Protein AF-A0A2I0VL77-F1 (afdb_monomer_lite)

Sequence (49 aa):
MVRQQFKKNMHETDPVKIQKLKDDAARGLINHILHESERITGRKFSGSK

Organism: NCBI:txid906689

Foldseek 3Di:
DLVVVCVVCVPPPPPVVVVVSVVVVVVVVVVVVLVVVCVVVVDHCPDPD

pLDDT: mean 83.41, std 12.41, range [38.56, 95.88]

Secondary structure (DSSP, 8-state):
-HHHHHHHTTT---HHHHHHHHHHHHHHHHHHHHHHHHHHH--------

Radius of gyration: 14.96 Å; chains: 1; bounding box: 34×12×42 Å

Structure (mmCIF, N/CA/C/O backbone):
data_AF-A0A2I0VL77-F1
#
_entry.id   AF-A0A2I0VL77-F1
#
loop_
_atom_site.group_PDB
_atom_site.id
_atom_site.type_symbol
_atom_site.label_atom_id
_atom_site.label_alt_id
_atom_site.label_comp_id
_atom_site.label_asym_id
_atom_site.label_entity_id
_atom_site.label_seq_id
_atom_site.pdbx_PDB_ins_code
_atom_site.Cartn_x
_atom_site.Cartn_y
_atom_site.Cartn_z
_atom_site.occupancy
_atom_site.B_iso_or_equiv
_atom_site.auth_seq_id
_atom_site.auth_comp_id
_atom_site.auth_asym_id
_atom_site.auth_atom_id
_atom_site.pdbx_PDB_model_num
ATOM 1 N N . MET A 1 1 ? -6.116 4.671 -4.723 1.00 70.25 1 MET A N 1
ATOM 2 C CA . MET A 1 1 ? -6.405 3.346 -4.121 1.00 70.25 1 MET A CA 1
ATOM 3 C C . MET A 1 1 ? -5.158 2.479 -4.171 1.00 70.25 1 MET A C 1
ATOM 5 O O . MET A 1 1 ? -4.471 2.514 -5.185 1.00 70.25 1 MET A O 1
ATOM 9 N N . VAL A 1 2 ? -4.884 1.708 -3.118 1.00 73.00 2 VAL A N 1
ATOM 10 C CA . VAL A 1 2 ? -3.697 0.841 -2.948 1.00 73.00 2 VAL A CA 1
ATOM 11 C C . VAL A 1 2 ? -3.360 0.032 -4.213 1.00 73.00 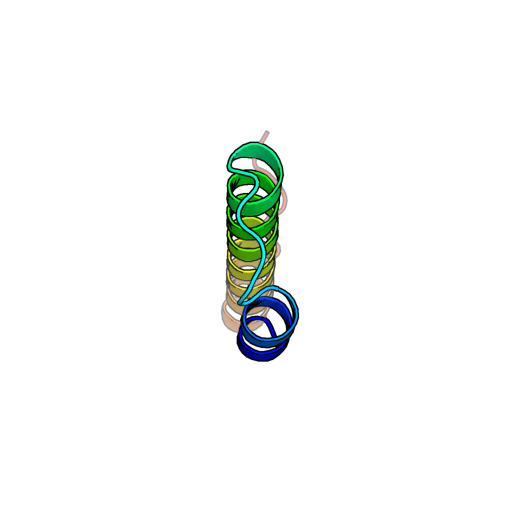2 VAL A C 1
ATOM 13 O O . VAL A 1 2 ? -2.221 0.022 -4.671 1.00 73.00 2 VAL A O 1
ATOM 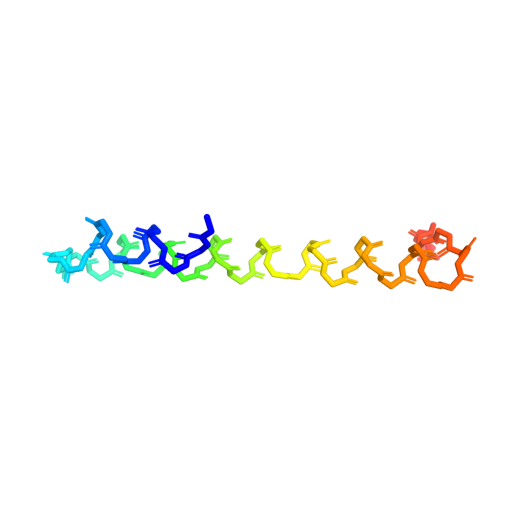16 N N . ARG A 1 3 ? -4.373 -0.514 -4.895 1.00 79.38 3 ARG A N 1
ATOM 17 C CA . ARG A 1 3 ? -4.216 -1.228 -6.175 1.00 79.38 3 ARG A CA 1
ATOM 18 C C . ARG A 1 3 ? -3.542 -0.412 -7.290 1.00 79.38 3 ARG A C 1
ATOM 20 O O . ARG A 1 3 ? -2.773 -0.965 -8.068 1.00 79.38 3 ARG A O 1
ATOM 27 N N . GLN A 1 4 ? -3.821 0.888 -7.396 1.00 85.75 4 GLN A N 1
ATOM 28 C CA . GLN A 1 4 ? -3.169 1.747 -8.393 1.00 85.75 4 GLN A CA 1
ATOM 29 C C . GLN A 1 4 ? -1.701 2.020 -8.043 1.00 85.75 4 GLN A C 1
ATOM 31 O O . GLN A 1 4 ? -0.887 2.138 -8.951 1.00 85.75 4 GLN A O 1
ATOM 36 N N . GLN A 1 5 ? -1.347 2.088 -6.755 1.00 81.81 5 GLN A N 1
ATOM 37 C CA . GLN A 1 5 ? 0.050 2.236 -6.334 1.00 81.81 5 GLN A CA 1
ATOM 38 C C . GLN A 1 5 ? 0.857 0.975 -6.653 1.00 81.81 5 GLN A C 1
ATOM 40 O O . GLN A 1 5 ? 1.950 1.086 -7.199 1.00 81.81 5 GLN A O 1
ATOM 45 N N . PHE A 1 6 ? 0.293 -0.215 -6.428 1.00 80.69 6 PHE A N 1
ATOM 46 C CA . PHE A 1 6 ? 0.934 -1.462 -6.856 1.00 80.69 6 PHE A CA 1
ATOM 47 C C . PHE A 1 6 ? 1.088 -1.545 -8.378 1.00 80.69 6 PHE A C 1
ATOM 49 O O . PHE A 1 6 ? 2.153 -1.909 -8.858 1.00 80.69 6 PHE A O 1
ATOM 56 N N . LYS A 1 7 ? 0.077 -1.124 -9.152 1.00 86.62 7 LYS A N 1
ATOM 57 C CA . LYS A 1 7 ? 0.196 -1.056 -10.620 1.00 86.62 7 LYS A CA 1
ATOM 58 C C . LYS A 1 7 ? 1.287 -0.088 -11.093 1.00 86.62 7 LYS A C 1
ATOM 60 O O . LYS A 1 7 ? 1.979 -0.398 -12.052 1.00 86.62 7 LYS A O 1
ATOM 65 N N . LYS A 1 8 ? 1.451 1.066 -10.436 1.00 89.56 8 LYS A N 1
ATOM 66 C CA . LYS A 1 8 ? 2.514 2.033 -10.769 1.00 89.56 8 LYS A CA 1
ATOM 67 C C . LYS A 1 8 ? 3.917 1.488 -10.488 1.00 89.56 8 LYS A C 1
ATOM 69 O O . LYS A 1 8 ? 4.837 1.811 -11.223 1.00 89.56 8 LYS A O 1
ATOM 74 N N . ASN A 1 9 ? 4.059 0.647 -9.465 1.00 85.75 9 ASN A N 1
ATOM 75 C CA . ASN A 1 9 ? 5.328 0.029 -9.073 1.00 85.75 9 ASN A CA 1
ATOM 76 C C . ASN A 1 9 ? 5.468 -1.419 -9.584 1.00 85.75 9 ASN A C 1
ATOM 78 O O . ASN A 1 9 ? 6.250 -2.188 -9.040 1.00 85.75 9 ASN A O 1
ATOM 82 N N . MET A 1 10 ? 4.708 -1.815 -10.612 1.00 88.75 10 MET A N 1
ATOM 83 C CA . MET A 1 10 ? 4.645 -3.207 -11.088 1.00 88.75 10 MET A CA 1
ATOM 84 C C . MET A 1 10 ? 5.995 -3.751 -11.581 1.00 88.75 10 MET A C 1
ATOM 86 O O . MET A 1 10 ? 6.213 -4.957 -11.547 1.00 88.75 10 MET A O 1
ATOM 90 N N . HIS A 1 11 ? 6.885 -2.869 -12.035 1.00 93.56 11 HIS A N 1
ATOM 91 C CA . HIS A 1 11 ? 8.210 -3.218 -12.551 1.00 93.56 11 HIS A CA 1
ATOM 92 C C . HIS A 1 11 ? 9.339 -2.971 -11.543 1.00 93.56 11 HIS A C 1
ATOM 94 O O . HIS A 1 11 ? 10.505 -3.055 -11.912 1.00 93.56 11 HIS A O 1
ATOM 100 N N . GLU A 1 12 ? 9.020 -2.633 -10.291 1.00 90.88 12 GLU A N 1
ATOM 101 C CA . GLU A 1 12 ? 10.037 -2.503 -9.251 1.00 90.88 12 GLU A CA 1
ATOM 102 C C . GLU A 1 12 ? 10.583 -3.894 -8.901 1.00 90.88 12 GLU A C 1
ATOM 104 O O . GLU A 1 12 ? 9.817 -4.817 -8.622 1.00 90.88 12 GLU A O 1
ATOM 109 N N . THR A 1 13 ? 11.906 -4.041 -8.934 1.00 93.06 13 THR A N 1
ATOM 110 C CA . THR A 1 13 ? 12.610 -5.308 -8.674 1.00 93.06 13 THR A CA 1
ATOM 111 C C . THR A 1 13 ? 13.493 -5.238 -7.434 1.00 93.06 13 THR A C 1
ATOM 113 O O . THR A 1 13 ? 14.007 -6.266 -6.999 1.00 93.06 13 THR A O 1
ATOM 116 N N . ASP A 1 14 ? 13.685 -4.048 -6.860 1.00 95.88 14 ASP A N 1
ATOM 117 C CA . ASP A 1 14 ? 14.453 -3.876 -5.631 1.00 95.88 14 ASP A CA 1
ATOM 118 C C . ASP A 1 14 ? 13.689 -4.483 -4.435 1.00 95.88 14 ASP A C 1
ATOM 120 O O . ASP A 1 14 ? 12.602 -4.001 -4.081 1.00 95.88 14 ASP A O 1
ATOM 124 N N . PRO A 1 15 ? 14.240 -5.517 -3.770 1.00 93.94 15 PRO A N 1
ATOM 125 C CA . PRO A 1 15 ? 13.564 -6.195 -2.669 1.00 93.94 15 PRO A CA 1
ATOM 126 C C . PRO A 1 15 ? 13.272 -5.263 -1.486 1.00 93.94 15 PRO A C 1
ATOM 128 O O . PRO A 1 15 ? 12.233 -5.408 -0.839 1.00 93.94 15 PRO A O 1
ATOM 131 N N . VAL A 1 16 ? 14.135 -4.276 -1.220 1.00 95.88 16 VAL A N 1
ATOM 132 C CA . VAL A 1 16 ? 13.967 -3.344 -0.095 1.00 95.88 16 VAL A CA 1
ATOM 133 C C . VAL A 1 16 ? 12.793 -2.405 -0.357 1.00 95.88 16 VAL A C 1
ATOM 135 O O . VAL A 1 16 ? 11.952 -2.183 0.519 1.00 95.88 16 VAL A O 1
ATOM 138 N N . LYS A 1 17 ? 12.680 -1.889 -1.585 1.00 93.19 17 LYS A N 1
ATOM 139 C CA . LYS A 1 17 ? 11.554 -1.030 -1.973 1.00 93.19 17 LYS A CA 1
ATOM 140 C C . LYS A 1 17 ? 10.243 -1.799 -2.019 1.00 93.19 17 LYS A C 1
ATOM 142 O O . LYS A 1 17 ? 9.237 -1.291 -1.528 1.00 93.19 17 LYS A O 1
ATOM 147 N N . ILE A 1 18 ? 10.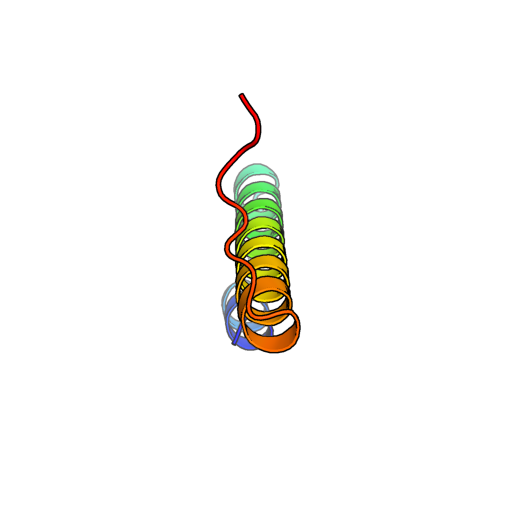246 -3.024 -2.552 1.00 92.75 18 ILE A N 1
ATOM 148 C CA . ILE A 1 18 ? 9.059 -3.890 -2.561 1.00 92.75 18 ILE A CA 1
ATOM 149 C C . ILE A 1 18 ? 8.566 -4.126 -1.133 1.00 92.75 18 ILE A C 1
ATOM 151 O O . ILE A 1 18 ? 7.363 -4.029 -0.881 1.00 92.75 18 ILE A O 1
ATOM 155 N N . GLN A 1 19 ? 9.473 -4.410 -0.196 1.00 93.19 19 GLN A N 1
ATOM 156 C CA . GLN A 1 19 ? 9.091 -4.630 1.195 1.00 93.19 19 GLN A CA 1
ATOM 157 C C . GLN A 1 19 ? 8.491 -3.367 1.819 1.00 93.19 19 GLN A C 1
ATOM 159 O O . GLN A 1 19 ? 7.408 -3.430 2.395 1.00 93.19 19 GLN A O 1
ATOM 164 N N . LYS A 1 20 ? 9.109 -2.202 1.601 1.00 94.25 20 LYS A N 1
ATOM 165 C CA . LYS A 1 20 ? 8.567 -0.922 2.075 1.00 94.25 20 LYS A CA 1
ATOM 166 C C . LYS A 1 20 ? 7.160 -0.641 1.533 1.00 94.25 20 LYS A C 1
ATOM 168 O O . LYS A 1 20 ? 6.275 -0.258 2.292 1.00 94.25 20 LYS A O 1
ATOM 173 N N . LEU A 1 21 ? 6.928 -0.881 0.240 1.00 92.19 21 LEU A N 1
ATOM 174 C CA . LEU A 1 21 ? 5.612 -0.707 -0.389 1.00 92.19 21 LEU A CA 1
ATOM 175 C C . LEU A 1 21 ? 4.543 -1.622 0.231 1.00 92.19 21 LEU A C 1
ATOM 177 O O . LEU A 1 21 ? 3.393 -1.206 0.388 1.00 92.19 21 LEU A O 1
ATOM 181 N N . LYS A 1 22 ? 4.909 -2.856 0.603 1.00 91.62 22 LYS A N 1
ATOM 182 C CA . LYS A 1 22 ? 4.017 -3.779 1.323 1.00 91.62 22 LYS A CA 1
ATOM 183 C C . LYS A 1 22 ? 3.702 -3.271 2.729 1.00 91.62 22 LYS A C 1
ATOM 185 O O . LYS A 1 22 ? 2.531 -3.253 3.104 1.00 91.62 22 LYS A O 1
ATOM 190 N N . ASP A 1 23 ? 4.715 -2.833 3.470 1.00 94.12 23 ASP A N 1
ATOM 191 C CA . ASP A 1 23 ? 4.553 -2.342 4.842 1.00 94.12 23 ASP A CA 1
ATOM 192 C C . ASP A 1 23 ? 3.663 -1.090 4.884 1.00 94.12 23 ASP A C 1
ATOM 194 O O . ASP A 1 23 ? 2.766 -0.980 5.722 1.00 94.12 23 ASP A O 1
ATOM 198 N N . ASP A 1 24 ? 3.851 -0.166 3.939 1.00 91.75 24 ASP A N 1
ATOM 199 C CA . ASP A 1 24 ? 3.041 1.049 3.829 1.00 91.75 24 ASP A CA 1
ATOM 200 C C . ASP A 1 24 ? 1.583 0.731 3.459 1.00 91.75 24 ASP A C 1
ATOM 202 O O . ASP A 1 24 ? 0.652 1.312 4.027 1.00 91.75 24 ASP A O 1
ATOM 206 N N . ALA A 1 25 ? 1.358 -0.241 2.568 1.00 91.25 25 ALA A N 1
ATOM 207 C CA . ALA A 1 25 ? 0.014 -0.714 2.241 1.00 91.25 25 ALA A CA 1
ATOM 208 C C . ALA A 1 25 ? -0.676 -1.379 3.445 1.00 91.25 25 ALA A C 1
ATOM 210 O O . ALA A 1 25 ? -1.856 -1.115 3.692 1.00 91.25 25 ALA A O 1
ATOM 211 N N . ALA A 1 26 ? 0.053 -2.196 4.212 1.00 92.25 26 ALA A N 1
ATOM 212 C CA . ALA A 1 26 ? -0.457 -2.833 5.423 1.00 92.25 26 ALA A CA 1
ATOM 213 C C . ALA A 1 26 ? -0.852 -1.791 6.479 1.00 92.25 26 ALA A C 1
ATOM 215 O O . ALA A 1 26 ? -1.966 -1.840 7.000 1.00 92.25 26 ALA A O 1
ATOM 216 N N . ARG A 1 27 ? 0.004 -0.790 6.732 1.00 91.75 27 ARG A N 1
ATOM 217 C CA . ARG A 1 27 ? -0.317 0.331 7.634 1.00 91.75 27 ARG A CA 1
ATOM 218 C C . ARG A 1 27 ? -1.555 1.095 7.179 1.00 91.75 27 ARG A C 1
ATOM 220 O O . ARG A 1 27 ? -2.422 1.389 7.996 1.00 91.75 27 ARG A O 1
ATOM 227 N N . GLY A 1 28 ? -1.658 1.397 5.884 1.00 90.00 28 GLY A N 1
ATOM 228 C CA . GLY A 1 28 ? -2.819 2.087 5.324 1.00 90.00 28 GLY A CA 1
ATOM 229 C C . GLY A 1 28 ? -4.123 1.318 5.544 1.00 90.00 28 GLY A C 1
ATOM 230 O O . GLY A 1 28 ? -5.128 1.914 5.928 1.00 90.00 28 GLY A O 1
ATOM 231 N N . LEU A 1 29 ? -4.097 -0.006 5.357 1.00 89.75 29 LEU A N 1
ATOM 232 C CA . LEU A 1 29 ? -5.259 -0.862 5.586 1.00 89.75 29 LEU A CA 1
ATOM 233 C C . LEU A 1 29 ? -5.627 -0.943 7.071 1.00 89.75 29 LEU A C 1
ATOM 235 O O . LEU A 1 29 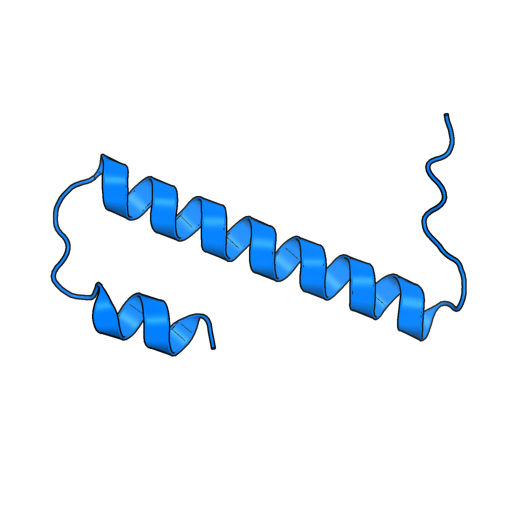? -6.798 -0.801 7.406 1.00 89.75 29 LEU A O 1
ATOM 239 N N . ILE A 1 30 ? -4.645 -1.114 7.960 1.00 91.12 30 ILE A N 1
ATOM 240 C CA . ILE A 1 30 ? -4.876 -1.144 9.411 1.00 91.12 30 ILE A CA 1
ATOM 241 C C . ILE A 1 30 ? -5.482 0.179 9.883 1.00 91.12 30 ILE A C 1
ATOM 243 O O . ILE A 1 30 ? -6.498 0.169 10.570 1.00 91.12 30 ILE A O 1
ATOM 247 N N . ASN A 1 31 ? -4.920 1.317 9.465 1.00 88.56 31 ASN A N 1
ATOM 248 C CA . ASN A 1 31 ? -5.454 2.635 9.813 1.00 88.56 31 ASN A CA 1
ATOM 249 C C . ASN A 1 31 ? -6.894 2.810 9.322 1.00 88.56 31 ASN A C 1
ATOM 251 O O . ASN A 1 31 ? -7.727 3.364 10.035 1.00 88.56 31 ASN A O 1
ATOM 255 N N . HIS A 1 32 ? -7.197 2.317 8.120 1.00 87.88 32 HIS A N 1
ATOM 256 C CA . HIS A 1 32 ? -8.550 2.357 7.581 1.00 87.88 32 HIS A CA 1
ATOM 257 C C . HIS A 1 32 ? -9.513 1.488 8.397 1.00 87.88 32 HIS A C 1
ATOM 259 O O . HIS A 1 32 ? -10.565 1.979 8.793 1.00 87.88 32 HIS A O 1
ATOM 265 N N . ILE A 1 33 ? -9.130 0.248 8.720 1.00 89.31 33 ILE A N 1
ATOM 266 C CA . ILE A 1 33 ? -9.931 -0.663 9.549 1.00 89.31 33 ILE A CA 1
ATOM 267 C C . ILE A 1 33 ? -10.170 -0.066 10.937 1.00 89.31 33 ILE A C 1
ATOM 269 O O . ILE A 1 33 ? -11.295 -0.116 11.426 1.00 89.31 33 ILE A O 1
ATOM 273 N N . LEU A 1 34 ? -9.148 0.514 11.571 1.00 86.94 34 LEU A N 1
ATOM 274 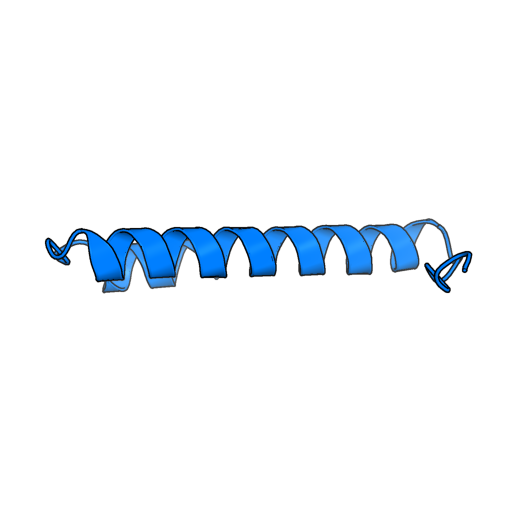C CA . LEU A 1 34 ? -9.285 1.157 12.879 1.00 86.94 34 LEU A CA 1
ATOM 275 C C . LEU A 1 34 ? -10.258 2.334 12.809 1.00 86.94 34 LEU A C 1
ATOM 277 O O . LEU A 1 34 ? -11.212 2.379 13.579 1.00 86.94 34 LEU A O 1
ATOM 281 N N . HIS A 1 35 ? -10.077 3.231 11.839 1.00 87.25 35 HIS A N 1
ATOM 282 C CA . HIS A 1 35 ? -10.971 4.370 11.639 1.00 87.25 35 HIS A CA 1
ATOM 283 C C . HIS A 1 35 ? -12.418 3.931 11.359 1.00 87.25 35 HIS A C 1
ATOM 285 O O . HIS A 1 35 ? -13.368 4.501 11.896 1.00 87.25 35 HIS A O 1
ATOM 291 N N . GLU A 1 36 ? -12.619 2.904 10.529 1.00 86.06 36 GLU A N 1
ATOM 292 C CA . GLU A 1 36 ? -13.951 2.348 10.282 1.00 86.06 36 GLU A CA 1
ATOM 293 C C . GLU A 1 36 ? -14.544 1.679 11.522 1.00 86.06 36 GLU A C 1
ATOM 295 O O . GLU A 1 36 ? -15.729 1.866 11.797 1.00 86.06 36 GLU A O 1
ATOM 300 N N . SER A 1 37 ? -13.735 0.959 12.296 1.00 83.94 37 SER A N 1
ATOM 301 C CA . SER A 1 37 ? -14.162 0.316 13.542 1.00 83.94 37 SER A CA 1
ATOM 302 C C . SER A 1 37 ? -14.605 1.351 14.576 1.00 83.94 37 SER A C 1
ATOM 304 O O . SER A 1 37 ? -15.661 1.195 15.187 1.00 83.94 37 SER A O 1
ATOM 306 N N . GLU A 1 38 ? -13.860 2.448 14.733 1.00 83.88 38 GLU A N 1
ATOM 307 C CA . GLU A 1 38 ? -14.254 3.578 15.584 1.00 83.88 38 GLU A CA 1
ATOM 308 C C . GLU A 1 38 ? -15.554 4.230 15.101 1.00 83.88 38 GLU A C 1
ATOM 310 O O . GLU A 1 38 ? -16.442 4.520 15.904 1.00 83.88 38 GLU A O 1
ATOM 315 N N . ARG A 1 39 ? -15.706 4.421 13.783 1.00 82.31 39 ARG A N 1
ATOM 316 C CA . ARG A 1 39 ? -16.919 5.000 13.189 1.00 82.31 39 ARG A CA 1
ATOM 317 C C . ARG A 1 39 ? -18.153 4.124 13.417 1.00 82.31 39 ARG A C 1
ATOM 319 O O . ARG A 1 39 ? -19.226 4.660 13.676 1.00 82.31 39 ARG A O 1
ATOM 326 N N . ILE A 1 40 ? -18.021 2.803 13.291 1.00 81.25 40 ILE A N 1
ATOM 327 C CA . ILE A 1 40 ? -19.129 1.846 13.454 1.00 81.25 40 ILE A CA 1
ATOM 328 C C . ILE A 1 40 ? -19.514 1.697 14.928 1.00 81.25 40 ILE A C 1
ATOM 330 O O . ILE A 1 40 ? -20.695 1.644 15.254 1.00 81.25 40 ILE A O 1
ATOM 334 N N . THR A 1 41 ? -18.528 1.629 15.822 1.00 79.06 41 THR A N 1
ATOM 335 C CA . THR A 1 41 ? -18.767 1.382 17.253 1.00 79.06 41 THR A CA 1
ATOM 336 C C . THR A 1 41 ? -19.062 2.655 18.048 1.00 79.06 41 THR A C 1
ATOM 338 O O . THR A 1 41 ? -19.490 2.566 19.196 1.00 79.06 41 THR A O 1
ATOM 341 N N . GLY A 1 42 ? -18.813 3.841 17.474 1.00 69.06 42 GLY A N 1
ATOM 342 C CA . GLY A 1 42 ? -18.985 5.141 18.133 1.00 69.06 42 GLY A CA 1
ATOM 343 C C . GLY A 1 42 ? -18.035 5.371 19.315 1.00 69.06 42 GLY A C 1
ATOM 344 O O . GLY A 1 42 ? -18.109 6.401 19.985 1.00 69.06 42 GLY A O 1
ATOM 345 N N . ARG A 1 43 ? -17.134 4.420 19.584 1.00 66.75 43 ARG A N 1
ATOM 346 C CA . ARG A 1 43 ? -16.200 4.434 20.703 1.00 66.75 43 ARG A CA 1
ATOM 347 C C . ARG A 1 43 ? -14.811 4.670 20.134 1.00 66.75 43 ARG A C 1
ATOM 349 O O . ARG A 1 43 ? -14.280 3.824 19.420 1.00 66.75 43 ARG A O 1
ATOM 356 N N . LYS A 1 44 ? -14.226 5.831 20.437 1.00 64.69 44 LYS A N 1
ATOM 357 C CA . LYS A 1 44 ? -12.819 6.076 20.109 1.00 64.69 44 LYS A CA 1
ATOM 358 C C . LYS A 1 44 ? -11.970 5.034 20.825 1.00 64.69 44 LYS A C 1
ATOM 360 O O . LYS A 1 44 ? -12.189 4.790 22.015 1.00 64.69 44 LYS A O 1
ATOM 36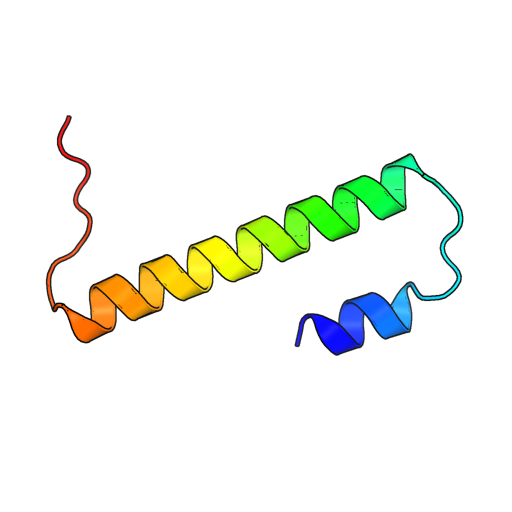5 N N . PHE A 1 45 ? -10.994 4.460 20.131 1.00 63.59 45 PHE A N 1
ATOM 366 C CA . PHE A 1 45 ? -9.919 3.694 20.747 1.00 63.59 45 PHE A CA 1
ATOM 367 C C . PHE A 1 45 ? -9.010 4.690 21.491 1.00 63.59 45 PHE A C 1
ATOM 369 O O . PHE A 1 45 ? -7.875 4.961 21.115 1.00 63.59 45 PHE A O 1
ATOM 376 N N . SER A 1 46 ? -9.525 5.305 22.560 1.00 63.94 46 SER A N 1
ATOM 377 C CA . SER A 1 46 ? -8.680 5.959 23.550 1.00 63.94 46 SER A CA 1
ATOM 378 C C . SER A 1 46 ? -7.888 4.838 24.200 1.00 63.94 46 SER A C 1
ATOM 380 O O . SER A 1 46 ? -8.480 4.023 24.910 1.00 63.94 46 SER A O 1
ATOM 382 N N . GLY A 1 47 ? -6.597 4.745 23.878 1.00 59.91 47 GLY A N 1
ATOM 383 C CA . GLY A 1 47 ? -5.714 3.717 24.412 1.00 59.91 47 GLY A CA 1
ATOM 384 C C . GLY A 1 47 ? -5.942 3.554 25.911 1.00 59.91 47 GLY A C 1
ATOM 385 O O . GLY A 1 47 ? -5.724 4.492 26.680 1.00 59.91 47 GLY A O 1
ATOM 386 N N . SER A 1 48 ? -6.430 2.380 26.319 1.00 50.31 48 SER A N 1
ATOM 387 C CA . SER A 1 48 ? -6.218 1.947 27.693 1.00 50.31 48 SER A CA 1
ATOM 388 C C . SER A 1 48 ? -4.708 1.880 27.875 1.00 50.31 48 SER A C 1
ATOM 390 O O . SER A 1 48 ? -4.037 1.213 27.090 1.00 50.31 48 SER A O 1
ATOM 392 N N . LYS A 1 49 ? -4.245 2.679 28.840 1.00 38.56 49 LYS A N 1
ATOM 393 C CA . LYS A 1 49 ? -2.869 2.825 29.325 1.00 38.56 49 LYS A CA 1
ATOM 394 C C . LYS A 1 49 ? -2.011 1.573 29.204 1.00 38.56 49 LYS A C 1
ATOM 396 O O . LYS A 1 49 ? -2.504 0.495 29.601 1.00 38.56 49 LYS A O 1
#

InterPro domains:
  IPR008011 Complex 1 LYR protein domain [PF05347] (2-28)